Protein AF-A0A6I2IFT8-F1 (afdb_monomer_lite)

Structure (mmCIF, N/CA/C/O backbone):
data_AF-A0A6I2IFT8-F1
#
_entry.id   AF-A0A6I2IFT8-F1
#
loop_
_atom_site.group_PDB
_atom_site.id
_atom_site.type_symbol
_atom_site.label_atom_id
_atom_site.label_alt_id
_atom_site.label_comp_id
_atom_site.label_asym_id
_atom_site.label_entity_id
_atom_site.label_seq_id
_atom_site.pdbx_PDB_ins_code
_atom_site.Cartn_x
_atom_site.Cartn_y
_atom_site.Cartn_z
_atom_site.occupancy
_atom_site.B_iso_or_equiv
_atom_site.auth_seq_id
_atom_site.auth_comp_id
_atom_site.auth_asym_id
_atom_site.auth_atom_id
_atom_site.pdbx_PDB_model_num
ATOM 1 N N . MET A 1 1 ? -24.931 -32.748 33.647 1.00 46.44 1 MET A N 1
ATOM 2 C CA . MET A 1 1 ? -23.738 -33.238 32.925 1.00 46.44 1 MET A CA 1
ATOM 3 C C . MET A 1 1 ? -24.287 -33.653 31.573 1.00 46.44 1 MET A C 1
ATOM 5 O O . MET A 1 1 ? -25.209 -34.451 31.587 1.00 46.44 1 MET A O 1
ATOM 9 N N . ASP A 1 2 ? -24.058 -32.979 30.450 1.00 42.69 2 ASP A N 1
ATOM 10 C CA . ASP A 1 2 ? -22.910 -32.238 29.895 1.00 42.69 2 ASP A CA 1
ATOM 11 C C . ASP A 1 2 ? -23.473 -30.998 29.153 1.00 42.69 2 ASP A C 1
ATOM 13 O O . ASP A 1 2 ? -24.459 -31.118 28.437 1.00 42.69 2 ASP A O 1
ATOM 17 N N . ILE A 1 3 ? -23.170 -29.735 29.471 1.00 50.91 3 ILE A N 1
ATOM 18 C CA . ILE A 1 3 ? -21.951 -28.917 29.310 1.00 50.91 3 ILE A CA 1
ATOM 19 C C . ILE A 1 3 ? -21.409 -28.870 27.860 1.00 50.91 3 ILE A C 1
ATOM 21 O O . ILE A 1 3 ? -20.914 -29.854 27.330 1.00 50.91 3 ILE A O 1
ATOM 25 N N . PHE A 1 4 ? -21.453 -27.651 27.295 1.00 47.41 4 PHE A N 1
ATOM 26 C CA . PHE A 1 4 ? -20.813 -27.150 26.065 1.00 47.41 4 PHE A CA 1
ATOM 27 C C . PHE A 1 4 ? -21.527 -27.325 24.715 1.00 47.41 4 PHE A C 1
ATOM 29 O O . PHE A 1 4 ? -21.025 -27.947 23.785 1.00 47.41 4 PHE A O 1
ATOM 36 N N . SER A 1 5 ? -22.615 -26.566 24.539 1.00 49.22 5 SER A N 1
ATOM 37 C CA . SER A 1 5 ? -22.945 -26.001 23.224 1.00 49.22 5 SER A CA 1
ATOM 38 C C . SER A 1 5 ? -22.018 -24.804 22.962 1.00 49.22 5 SER A C 1
ATOM 40 O O . SER A 1 5 ? -22.348 -23.651 23.252 1.00 49.22 5 SER A O 1
ATOM 42 N N . HIS A 1 6 ? -20.790 -25.081 22.512 1.00 51.81 6 HIS A N 1
ATOM 43 C CA . HIS A 1 6 ? -19.878 -24.038 22.049 1.00 51.81 6 HIS A CA 1
ATOM 44 C C . HIS A 1 6 ? -20.363 -23.519 20.695 1.00 51.81 6 HIS A C 1
ATOM 46 O O . HIS A 1 6 ? -20.139 -24.112 19.645 1.00 51.81 6 HIS A O 1
ATOM 52 N N . GLN A 1 7 ? -21.079 -22.406 20.787 1.00 46.25 7 GLN A N 1
ATOM 53 C CA . GLN A 1 7 ? -21.241 -21.345 19.804 1.00 46.25 7 GLN A CA 1
ATOM 54 C C . GLN A 1 7 ? -20.303 -21.488 18.589 1.00 46.25 7 GLN A C 1
ATOM 56 O O . GLN A 1 7 ? -19.091 -21.308 18.700 1.00 46.25 7 GLN A O 1
ATOM 61 N N . ASN A 1 8 ? -20.894 -21.739 17.416 1.00 48.66 8 ASN A N 1
ATOM 62 C CA . ASN A 1 8 ? -20.291 -21.505 16.101 1.00 48.66 8 ASN A CA 1
ATOM 63 C C . ASN A 1 8 ? -20.059 -19.993 15.907 1.00 48.66 8 ASN A C 1
ATOM 65 O O . ASN A 1 8 ? -20.706 -19.335 15.095 1.00 48.66 8 ASN A O 1
ATOM 69 N N . LEU A 1 9 ? -19.151 -19.414 16.690 1.00 49.53 9 LEU A N 1
ATOM 70 C CA . LEU A 1 9 ? -18.575 -18.114 16.401 1.00 49.53 9 LEU A CA 1
ATOM 71 C C . LEU A 1 9 ? -17.561 -18.355 15.291 1.00 49.53 9 LEU A C 1
ATOM 73 O O . LEU A 1 9 ? -16.422 -18.7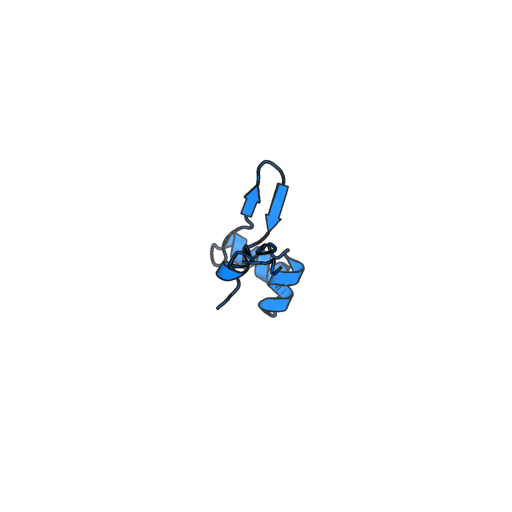49 15.537 1.00 49.53 9 LEU A O 1
ATOM 77 N N . THR A 1 10 ? -17.997 -18.153 14.048 1.00 54.34 10 THR A N 1
ATOM 78 C CA . THR A 1 10 ? -17.092 -17.944 12.917 1.00 54.34 10 THR A CA 1
ATOM 79 C C . THR A 1 10 ? -15.951 -17.046 13.389 1.00 54.34 10 THR A C 1
ATOM 81 O O . THR A 1 10 ? -16.253 -16.004 13.986 1.00 54.34 10 THR A O 1
ATOM 84 N N . PRO A 1 11 ? -14.671 -17.398 13.174 1.00 50.31 11 PRO A N 1
ATOM 85 C CA . PRO A 1 11 ? -13.598 -16.524 13.593 1.00 50.31 11 PRO A CA 1
ATOM 86 C C . PRO A 1 11 ? -13.818 -15.214 12.852 1.00 50.31 11 PRO A C 1
ATOM 88 O O . PRO A 1 11 ? -13.727 -15.170 11.620 1.00 50.31 11 PRO A O 1
ATOM 91 N N . VAL A 1 12 ? -14.159 -14.157 13.599 1.00 48.16 12 VAL A N 1
ATOM 92 C CA . VAL A 1 12 ? -14.014 -12.785 13.131 1.00 48.16 12 VAL A CA 1
ATOM 93 C C . VAL A 1 12 ? -12.557 -12.727 12.745 1.00 48.16 12 VAL A C 1
ATOM 95 O O . VAL A 1 12 ? -11.671 -12.689 13.596 1.00 48.16 12 VAL A O 1
ATOM 98 N N . SER A 1 13 ? -12.305 -12.904 11.453 1.00 49.91 13 SER A N 1
ATOM 99 C CA . SER A 1 13 ? -10.969 -12.869 10.917 1.00 49.91 13 SER A CA 1
ATOM 100 C C . SER A 1 13 ? -10.526 -11.461 11.244 1.00 49.91 13 SER A C 1
ATOM 102 O O . SER A 1 13 ? -10.996 -10.515 10.612 1.00 49.91 13 SER A O 1
ATOM 104 N N . PHE A 1 14 ? -9.702 -11.298 12.279 1.00 52.38 14 PHE A N 1
ATOM 105 C CA . PHE A 1 14 ? -8.954 -10.076 12.499 1.00 52.38 14 PHE A CA 1
ATOM 106 C C . PHE A 1 14 ? -8.061 -9.966 11.272 1.00 52.38 14 PHE A C 1
ATOM 108 O O . PHE A 1 14 ? -6.938 -10.467 11.247 1.00 52.38 14 PHE A O 1
ATOM 115 N N . ARG A 1 15 ? -8.621 -9.432 10.184 1.00 62.75 15 ARG A N 1
ATOM 116 C CA . ARG A 1 15 ? -7.942 -9.260 8.912 1.00 62.75 15 ARG A CA 1
ATOM 117 C C . ARG A 1 15 ? -6.923 -8.178 9.170 1.00 62.75 15 ARG A C 1
ATOM 119 O O . ARG A 1 15 ? -7.212 -6.988 9.090 1.00 62.75 15 ARG A O 1
ATOM 126 N N . ARG A 1 16 ? -5.749 -8.624 9.599 1.00 81.94 16 ARG A N 1
ATOM 127 C CA . ARG A 1 16 ? -4.610 -7.771 9.866 1.00 81.94 16 ARG A CA 1
ATOM 128 C C . ARG A 1 16 ? -4.318 -7.004 8.585 1.00 81.94 16 ARG A C 1
ATOM 130 O O . ARG A 1 16 ? -4.116 -7.602 7.530 1.00 81.94 16 ARG A O 1
ATOM 137 N N . TYR A 1 17 ? -4.342 -5.684 8.694 1.00 87.62 17 TYR A N 1
ATOM 138 C CA . TYR A 1 17 ? -3.924 -4.815 7.611 1.00 87.62 17 TYR A CA 1
ATOM 139 C C . TYR A 1 17 ? -2.444 -5.049 7.325 1.00 87.62 17 TYR A C 1
ATOM 141 O O . TYR A 1 17 ? -1.637 -5.172 8.248 1.00 87.62 17 TYR A O 1
ATOM 149 N N . LEU A 1 18 ? -2.109 -5.103 6.043 1.00 89.69 18 LEU A N 1
ATOM 150 C CA . LEU A 1 18 ? -0.750 -5.250 5.564 1.00 89.69 18 LEU A CA 1
ATOM 151 C C . LEU A 1 18 ? -0.075 -3.882 5.543 1.00 89.69 18 LEU A C 1
ATOM 153 O O . LEU A 1 18 ? -0.591 -2.923 4.965 1.00 89.69 18 LEU A O 1
ATOM 157 N N . ASN A 1 19 ? 1.095 -3.783 6.161 1.00 90.88 19 ASN A N 1
ATOM 158 C CA . ASN A 1 19 ? 1.948 -2.605 6.043 1.00 90.88 19 ASN A CA 1
ATOM 159 C C . ASN A 1 19 ? 2.667 -2.581 4.678 1.00 90.88 19 ASN A C 1
ATOM 161 O O . ASN A 1 19 ? 2.632 -3.547 3.918 1.00 90.88 19 ASN A O 1
ATOM 165 N N . LYS A 1 20 ? 3.363 -1.481 4.354 1.00 91.62 20 LYS A N 1
ATOM 166 C CA . LYS A 1 20 ? 4.061 -1.338 3.060 1.00 91.62 20 LYS A CA 1
ATOM 167 C C . LYS A 1 20 ? 5.032 -2.483 2.757 1.00 91.62 20 LYS A C 1
ATOM 169 O O . LYS A 1 20 ? 5.093 -2.912 1.610 1.00 91.62 20 LYS A O 1
ATOM 174 N N . ASN A 1 21 ? 5.772 -2.968 3.753 1.00 92.12 21 ASN A N 1
ATOM 175 C CA . ASN A 1 21 ? 6.755 -4.034 3.557 1.00 92.12 21 ASN A CA 1
ATOM 176 C C . ASN A 1 21 ? 6.065 -5.366 3.263 1.00 92.12 21 ASN A C 1
ATOM 178 O O . ASN A 1 21 ? 6.468 -6.069 2.343 1.00 92.12 21 ASN A O 1
ATOM 182 N N . GLU A 1 22 ? 4.995 -5.679 3.996 1.00 91.38 22 GLU A N 1
ATOM 183 C CA . GLU A 1 22 ? 4.184 -6.880 3.772 1.00 91.38 22 GLU A CA 1
ATOM 184 C C . GLU A 1 22 ? 3.538 -6.859 2.375 1.00 91.38 22 GLU A C 1
ATOM 186 O O . GLU A 1 22 ? 3.597 -7.858 1.662 1.00 91.38 22 GLU A O 1
ATOM 191 N N . VAL A 1 23 ? 3.009 -5.709 1.937 1.00 92.00 23 VAL A N 1
ATOM 192 C CA . VAL A 1 23 ? 2.471 -5.533 0.574 1.00 92.00 23 VAL A CA 1
ATOM 193 C C . VAL A 1 23 ? 3.554 -5.724 -0.488 1.00 92.00 23 VAL A C 1
ATOM 195 O O . VAL A 1 23 ? 3.346 -6.455 -1.454 1.00 92.00 23 VAL A O 1
ATOM 198 N N . CYS A 1 24 ? 4.722 -5.103 -0.310 1.00 93.69 24 CYS A N 1
ATOM 199 C CA . CYS A 1 24 ? 5.843 -5.240 -1.243 1.00 93.69 24 CYS A CA 1
ATOM 200 C C . CYS A 1 24 ? 6.319 -6.691 -1.349 1.00 93.69 24 CYS A C 1
ATOM 202 O O . CYS A 1 24 ? 6.555 -7.180 -2.451 1.00 93.69 24 CYS A O 1
ATOM 204 N N . HIS A 1 25 ? 6.417 -7.386 -0.215 1.00 92.69 25 HIS A N 1
ATOM 205 C CA . HIS A 1 25 ? 6.797 -8.792 -0.171 1.00 92.69 25 HIS A CA 1
ATOM 206 C C . HIS A 1 25 ? 5.770 -9.673 -0.892 1.00 92.69 25 HIS A C 1
ATOM 208 O O . HIS A 1 25 ? 6.147 -10.498 -1.723 1.00 92.69 25 HIS A O 1
ATOM 214 N N . PHE A 1 26 ? 4.478 -9.454 -0.634 1.00 90.88 26 PHE A N 1
ATOM 215 C CA . PHE A 1 26 ? 3.399 -10.214 -1.263 1.00 90.88 26 PHE A CA 1
ATOM 216 C C . PHE A 1 26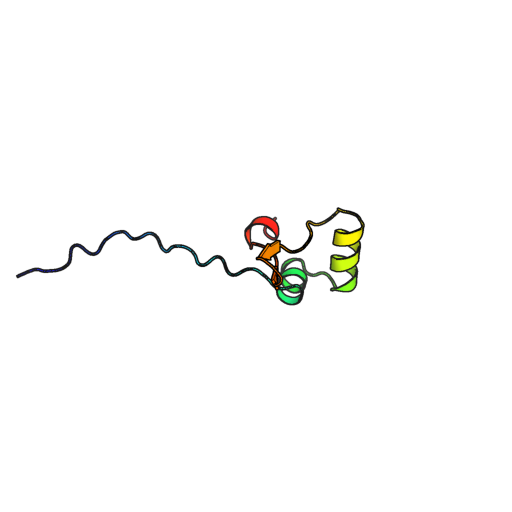 ? 3.358 -10.016 -2.785 1.00 90.88 26 PHE A C 1
ATOM 218 O O . PHE A 1 26 ? 3.268 -10.983 -3.537 1.00 90.88 26 PHE A O 1
ATOM 225 N N . LEU A 1 27 ? 3.482 -8.769 -3.247 1.00 90.56 27 LEU A N 1
ATOM 226 C CA . LEU A 1 27 ? 3.456 -8.420 -4.671 1.00 90.56 27 LEU A CA 1
ATOM 227 C C . LEU A 1 27 ? 4.805 -8.631 -5.379 1.00 90.56 27 LEU A C 1
ATOM 229 O O . LEU A 1 27 ? 4.876 -8.487 -6.597 1.00 90.56 27 LEU A O 1
ATOM 233 N N . ARG A 1 28 ? 5.869 -8.972 -4.638 1.00 93.62 28 ARG A N 1
ATOM 234 C CA . ARG A 1 28 ? 7.256 -9.085 -5.127 1.00 93.62 28 ARG A CA 1
ATOM 235 C C . ARG A 1 28 ? 7.739 -7.828 -5.861 1.00 93.62 28 ARG A C 1
ATOM 237 O O . ARG A 1 28 ? 8.405 -7.910 -6.891 1.00 93.62 28 ARG A O 1
ATOM 244 N N . ILE A 1 29 ? 7.415 -6.658 -5.315 1.00 94.69 29 ILE A N 1
ATOM 245 C CA . ILE A 1 29 ? 7.834 -5.353 -5.844 1.00 94.69 29 ILE A CA 1
ATOM 246 C C . ILE A 1 29 ? 8.644 -4.571 -4.813 1.00 94.69 29 ILE A C 1
ATOM 248 O O . ILE A 1 29 ? 8.608 -4.847 -3.617 1.00 94.69 29 ILE A O 1
ATOM 252 N N . SER A 1 30 ? 9.356 -3.546 -5.278 1.00 95.81 30 SER A N 1
ATOM 253 C CA . SER A 1 30 ? 10.061 -2.617 -4.396 1.00 95.81 30 SER A CA 1
ATOM 254 C C . SER A 1 30 ? 9.112 -1.574 -3.779 1.00 95.81 30 SER A C 1
ATOM 256 O O . SER A 1 30 ? 8.084 -1.223 -4.364 1.00 95.81 30 SER A O 1
ATOM 258 N N . ILE A 1 31 ? 9.488 -1.000 -2.629 1.00 94.50 31 ILE A N 1
ATOM 259 C CA . ILE A 1 31 ? 8.752 0.117 -2.005 1.00 94.50 31 ILE A CA 1
ATOM 260 C C . ILE A 1 31 ? 8.641 1.335 -2.946 1.00 94.50 31 ILE A C 1
ATOM 262 O O . ILE A 1 31 ? 7.553 1.915 -3.029 1.00 94.50 31 ILE A O 1
ATOM 266 N N . PRO A 1 32 ? 9.700 1.747 -3.680 1.00 97.12 32 PRO A N 1
ATOM 267 C CA . PRO A 1 32 ? 9.576 2.784 -4.703 1.00 97.12 32 PRO A CA 1
ATOM 268 C C . PRO A 1 32 ? 8.525 2.459 -5.765 1.00 97.12 32 PRO A C 1
ATOM 270 O O . PRO A 1 32 ? 7.729 3.335 -6.104 1.00 97.12 32 PRO A O 1
ATOM 273 N N . THR A 1 33 ? 8.472 1.208 -6.236 1.00 96.50 33 THR A N 1
ATOM 274 C CA . THR A 1 33 ? 7.458 0.743 -7.194 1.00 96.50 33 THR A CA 1
ATOM 275 C C . THR A 1 33 ? 6.054 0.880 -6.610 1.00 96.50 33 THR A C 1
ATOM 277 O O . THR A 1 33 ? 5.202 1.499 -7.242 1.00 96.50 33 THR A O 1
ATOM 280 N N . LEU A 1 34 ? 5.831 0.409 -5.378 1.00 94.69 34 LEU A N 1
ATOM 281 C CA . LEU A 1 34 ? 4.542 0.546 -4.692 1.00 94.69 34 LEU A CA 1
ATOM 282 C C . LEU A 1 34 ? 4.130 2.020 -4.544 1.00 94.69 34 LEU A C 1
ATOM 284 O O . LEU A 1 34 ? 3.004 2.395 -4.857 1.00 94.69 34 LEU A O 1
ATOM 288 N N . ASN A 1 35 ? 5.048 2.890 -4.116 1.00 94.56 35 ASN A N 1
ATOM 289 C CA . ASN A 1 35 ? 4.770 4.324 -3.990 1.00 94.56 35 ASN A CA 1
ATOM 290 C C . ASN A 1 35 ? 4.503 4.999 -5.345 1.00 94.56 35 ASN A C 1
ATOM 292 O O . ASN A 1 35 ? 3.783 5.996 -5.384 1.00 94.56 35 ASN A O 1
ATOM 296 N N . ARG A 1 36 ? 5.116 4.520 -6.436 1.00 97.00 36 ARG A N 1
ATOM 297 C CA . ARG A 1 36 ? 4.836 4.995 -7.797 1.00 97.00 36 ARG A CA 1
ATOM 298 C C . ARG A 1 36 ? 3.435 4.577 -8.229 1.00 97.00 36 ARG A C 1
ATOM 300 O O . ARG A 1 36 ? 2.701 5.423 -8.714 1.00 97.00 36 ARG A O 1
ATOM 307 N N . TRP A 1 37 ? 3.045 3.327 -7.992 1.00 95.06 37 TRP A N 1
ATOM 308 C CA . TRP A 1 37 ? 1.698 2.847 -8.315 1.00 95.06 37 TRP A CA 1
ATOM 309 C C . TRP A 1 37 ? 0.614 3.602 -7.549 1.00 95.06 37 TRP A C 1
ATOM 311 O O . TRP A 1 37 ? -0.360 4.033 -8.150 1.00 95.06 37 TRP A O 1
ATOM 321 N N . ILE A 1 38 ? 0.822 3.862 -6.254 1.00 93.88 38 ILE A N 1
ATOM 322 C CA . ILE A 1 38 ? -0.103 4.687 -5.460 1.00 93.88 38 ILE A CA 1
ATOM 323 C C . ILE A 1 38 ? -0.220 6.104 -6.039 1.00 93.88 38 ILE A C 1
ATOM 325 O O . ILE A 1 38 ? -1.316 6.647 -6.115 1.00 93.88 38 ILE A O 1
ATOM 329 N N . ARG A 1 39 ? 0.900 6.710 -6.460 1.00 95.50 39 ARG A N 1
ATOM 330 C CA . ARG A 1 39 ? 0.910 8.051 -7.072 1.00 95.50 39 ARG A CA 1
ATOM 331 C C . ARG A 1 39 ? 0.214 8.098 -8.431 1.00 95.50 39 ARG A C 1
ATOM 333 O O . ARG A 1 39 ? -0.416 9.100 -8.739 1.00 95.50 39 ARG A O 1
ATOM 340 N N . ASN A 1 40 ? 0.333 7.032 -9.213 1.00 96.25 40 ASN A N 1
ATOM 341 C CA . ASN A 1 40 ? -0.277 6.909 -10.533 1.00 96.25 40 ASN A CA 1
ATOM 342 C C . ASN A 1 40 ? -1.733 6.416 -10.490 1.00 96.25 40 ASN A C 1
ATOM 344 O O . ASN A 1 40 ? -2.332 6.238 -11.542 1.00 96.25 40 ASN A O 1
ATOM 348 N N . CYS A 1 41 ? -2.288 6.166 -9.298 1.00 91.19 41 CYS A N 1
ATOM 349 C CA . CYS A 1 41 ? -3.587 5.514 -9.106 1.00 91.19 41 CYS A CA 1
ATOM 350 C C . CYS A 1 41 ? -3.672 4.072 -9.657 1.00 91.19 41 CYS A C 1
ATOM 352 O O . CYS A 1 41 ? -4.766 3.523 -9.751 1.00 91.19 41 CYS A O 1
ATOM 354 N N . ASP A 1 42 ? -2.531 3.432 -9.937 1.00 92.44 42 ASP A N 1
ATOM 355 C CA . ASP A 1 42 ? -2.432 2.019 -10.341 1.00 92.44 42 ASP A CA 1
ATOM 356 C C . ASP A 1 42 ? -2.604 1.056 -9.145 1.00 92.44 42 ASP A C 1
ATOM 358 O O . ASP A 1 42 ? -2.798 -0.146 -9.316 1.00 92.44 42 ASP A O 1
ATOM 362 N N . PHE A 1 43 ? -2.493 1.566 -7.913 1.00 91.94 43 PHE A N 1
ATOM 363 C CA . PHE A 1 43 ? -2.713 0.812 -6.679 1.00 91.94 43 PHE A CA 1
ATOM 364 C C . PHE A 1 43 ? -3.402 1.703 -5.638 1.00 91.94 43 PHE A C 1
ATOM 366 O O . PHE A 1 43 ? -3.049 2.881 -5.522 1.00 91.94 43 PHE A O 1
ATOM 373 N N . PRO A 1 44 ? -4.362 1.187 -4.853 1.00 91.44 44 PRO A N 1
ATOM 374 C CA . PRO A 1 44 ? -5.088 2.012 -3.898 1.00 91.44 44 PRO A CA 1
ATOM 375 C C . PRO A 1 44 ? -4.164 2.577 -2.809 1.00 91.44 44 PRO A C 1
ATOM 377 O O . PRO A 1 44 ? -3.198 1.924 -2.400 1.00 91.44 44 PRO A O 1
ATOM 380 N N . PRO A 1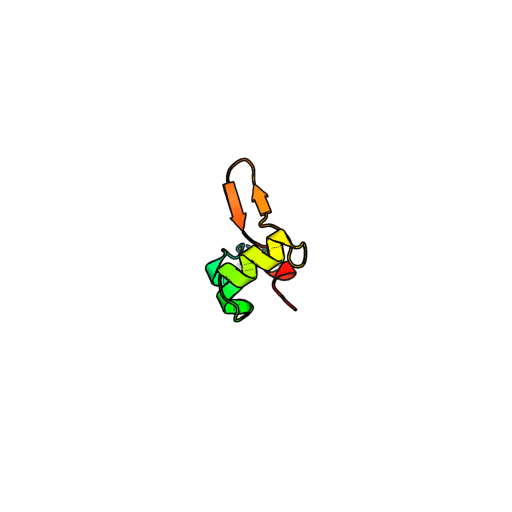 45 ? -4.450 3.780 -2.286 1.00 91.19 45 PRO A N 1
ATOM 381 C CA . PRO A 1 45 ? -3.723 4.325 -1.146 1.00 91.19 45 PRO A CA 1
ATOM 382 C C . PRO A 1 45 ? -3.984 3.497 0.126 1.00 91.19 45 PRO A C 1
ATOM 384 O O . PRO A 1 45 ? -5.007 2.817 0.226 1.00 91.19 45 PRO A O 1
ATOM 387 N N . PRO A 1 46 ? -3.085 3.548 1.128 1.00 90.88 46 PRO A N 1
ATOM 388 C CA . PRO A 1 46 ? -3.296 2.833 2.379 1.00 90.88 46 PRO A CA 1
ATOM 389 C C . PRO A 1 46 ? -4.491 3.410 3.138 1.00 90.88 46 PRO A C 1
ATOM 391 O O . PRO A 1 46 ? -4.674 4.630 3.206 1.00 90.88 46 PRO A O 1
ATOM 394 N N . GLN A 1 47 ? -5.254 2.532 3.779 1.00 89.69 47 GLN A N 1
ATOM 395 C CA . GLN A 1 47 ? -6.371 2.915 4.623 1.00 89.69 47 GLN A CA 1
ATOM 396 C C . GLN A 1 47 ? -5.879 3.650 5.873 1.00 89.69 47 GLN A C 1
ATOM 398 O O . GLN A 1 47 ? -4.887 3.273 6.514 1.00 89.69 47 GLN A O 1
ATOM 403 N N . LYS A 1 48 ? -6.603 4.714 6.219 1.00 89.25 48 LYS A N 1
ATOM 404 C CA . LYS A 1 48 ? -6.393 5.518 7.422 1.00 89.25 48 LYS A CA 1
ATOM 405 C C . LYS A 1 48 ? -7.585 5.337 8.354 1.00 89.25 48 LYS A C 1
ATOM 407 O O . LYS A 1 48 ? -8.725 5.364 7.902 1.00 89.25 48 LYS A O 1
ATOM 412 N N . VAL A 1 49 ? -7.316 5.164 9.643 1.00 81.94 49 VAL A N 1
ATOM 413 C CA . VAL A 1 49 ? -8.332 5.162 10.702 1.00 81.94 49 VAL A CA 1
ATOM 414 C C . VAL A 1 49 ? -8.008 6.332 11.621 1.00 81.94 49 VAL A C 1
ATOM 416 O O . VAL A 1 49 ? -6.990 6.330 12.318 1.00 81.94 49 VAL A O 1
ATOM 419 N N . GLY A 1 50 ? -8.831 7.379 11.545 1.00 84.12 50 GLY A N 1
ATOM 420 C CA . GLY A 1 50 ? -8.523 8.674 12.147 1.00 84.12 50 GLY A CA 1
ATOM 421 C C . GLY A 1 50 ? -7.206 9.236 11.605 1.00 84.12 50 GLY A C 1
ATOM 422 O O . GLY A 1 50 ? -7.023 9.371 10.396 1.00 84.12 50 GLY A O 1
ATOM 423 N N . GLN A 1 51 ? -6.265 9.525 12.504 1.00 83.12 51 GLN A N 1
ATOM 424 C CA . GLN A 1 51 ? -4.939 10.053 12.156 1.00 83.12 51 GLN A CA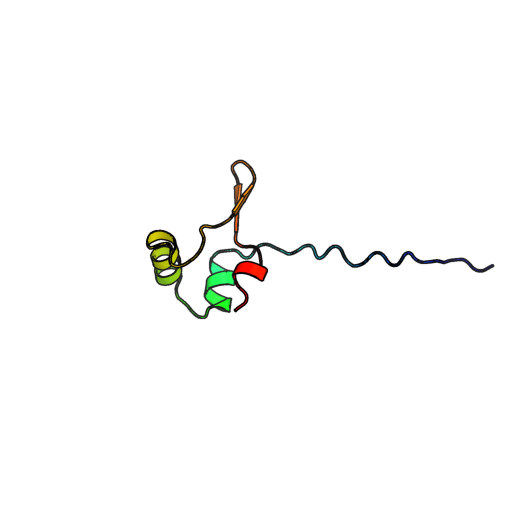 1
ATOM 425 C C . GLN A 1 51 ? -3.900 8.964 11.835 1.00 83.12 51 GLN A C 1
ATOM 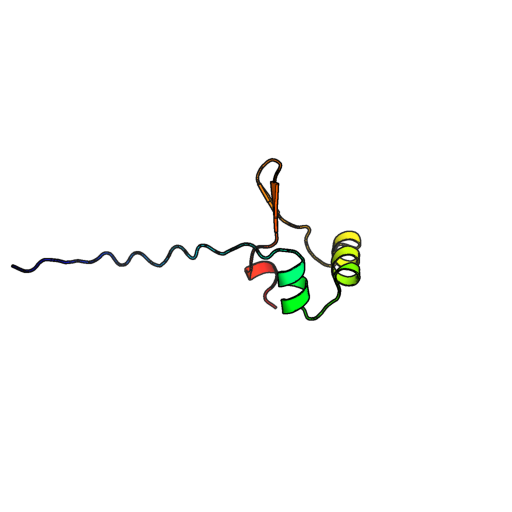427 O O . GLN A 1 51 ? -2.800 9.280 11.380 1.00 83.12 51 GLN A O 1
ATOM 432 N N . ARG A 1 52 ? -4.212 7.677 12.050 1.00 80.50 52 ARG A N 1
ATOM 433 C CA . ARG A 1 52 ? -3.245 6.582 11.895 1.00 80.50 52 ARG A CA 1
ATOM 434 C C . ARG A 1 52 ? -3.386 5.901 10.538 1.00 80.50 52 ARG A C 1
ATOM 436 O O . ARG A 1 52 ? -4.475 5.492 10.144 1.00 80.50 52 ARG A O 1
ATOM 443 N N . ILE A 1 53 ? -2.262 5.722 9.846 1.00 83.38 53 ILE A N 1
ATOM 444 C CA . ILE A 1 53 ? -2.185 4.863 8.660 1.00 83.38 53 ILE A CA 1
ATOM 445 C C . ILE A 1 53 ? -2.166 3.410 9.138 1.00 83.38 53 ILE A C 1
ATOM 447 O O . ILE A 1 53 ? -1.261 3.016 9.874 1.00 83.38 53 ILE A O 1
ATOM 451 N N . VAL A 1 54 ? -3.168 2.633 8.735 1.00 84.12 54 VAL A N 1
ATOM 452 C CA . VAL A 1 54 ? -3.338 1.235 9.161 1.00 84.12 54 VAL A CA 1
ATOM 453 C C . VAL A 1 54 ? -2.767 0.269 8.119 1.00 84.12 54 VAL A C 1
ATOM 455 O O . VAL A 1 54 ? -2.229 -0.768 8.489 1.00 84.12 54 VAL A O 1
ATOM 458 N N . GLY A 1 55 ? -2.780 0.644 6.837 1.00 89.12 55 GLY A N 1
ATOM 459 C CA . GLY A 1 55 ? -2.218 -0.159 5.746 1.00 89.12 55 GLY A CA 1
ATOM 460 C C . GLY A 1 55 ? -3.296 -0.634 4.780 1.00 89.12 55 GLY A C 1
ATOM 461 O O . GLY A 1 55 ? -4.287 0.063 4.582 1.00 89.12 55 GLY A O 1
ATOM 462 N N . TRP A 1 56 ? -3.117 -1.802 4.171 1.00 91.38 56 TRP A N 1
ATOM 463 C CA . TRP A 1 56 ? -4.062 -2.350 3.195 1.00 91.38 56 TRP A CA 1
ATOM 464 C C . TRP A 1 56 ? -4.796 -3.562 3.747 1.00 91.38 56 TRP A C 1
ATOM 466 O O . TRP A 1 56 ? -4.152 -4.449 4.309 1.00 91.38 56 TRP A O 1
ATOM 476 N N . PRO A 1 57 ? -6.122 -3.659 3.576 1.00 88.06 57 PRO A N 1
ATOM 477 C CA . PRO A 1 57 ? -6.805 -4.905 3.860 1.00 88.06 57 PRO A CA 1
ATOM 478 C C . PRO A 1 57 ? -6.255 -5.997 2.926 1.00 88.06 57 PRO A C 1
ATOM 480 O O . PRO A 1 57 ? -6.002 -5.734 1.747 1.00 88.06 57 PRO A O 1
ATOM 483 N N . PRO A 1 58 ? -6.076 -7.233 3.418 1.00 84.75 58 PRO A N 1
ATOM 484 C CA . PRO A 1 58 ? -5.450 -8.301 2.642 1.00 84.75 58 PRO A CA 1
ATOM 485 C C . PRO A 1 58 ? -6.221 -8.648 1.361 1.00 84.75 58 PRO A C 1
ATOM 487 O O . PRO A 1 58 ? -5.629 -9.159 0.423 1.00 84.75 58 PRO A O 1
ATOM 490 N N . GLU A 1 59 ? -7.519 -8.354 1.290 1.00 83.31 59 GLU A N 1
ATOM 491 C CA . GLU A 1 59 ? -8.351 -8.590 0.101 1.00 83.31 59 GLU A CA 1
ATOM 492 C C . GLU A 1 59 ? -7.983 -7.710 -1.087 1.00 83.31 59 GLU A C 1
ATOM 494 O O . GLU A 1 59 ? -8.075 -8.160 -2.217 1.00 83.31 59 GLU A O 1
ATOM 499 N N . ILE A 1 60 ? -7.528 -6.483 -0.832 1.00 82.31 60 ILE A N 1
ATOM 500 C CA . ILE A 1 60 ? -7.103 -5.554 -1.885 1.00 82.31 60 ILE A CA 1
ATOM 501 C C . ILE A 1 60 ? -5.749 -5.968 -2.472 1.00 82.31 60 ILE A C 1
ATOM 503 O O . ILE A 1 60 ? -5.420 -5.643 -3.608 1.00 82.31 60 ILE A O 1
ATOM 507 N N . VAL A 1 61 ? -4.939 -6.657 -1.670 1.00 80.25 61 VAL A N 1
ATOM 508 C CA . VAL A 1 61 ? -3.585 -7.073 -2.044 1.00 80.25 61 VAL A CA 1
ATOM 509 C C . VAL A 1 61 ? -3.599 -8.455 -2.705 1.00 80.25 61 VAL A C 1
ATOM 511 O O . VAL A 1 61 ? -2.665 -8.793 -3.430 1.00 80.25 61 VAL 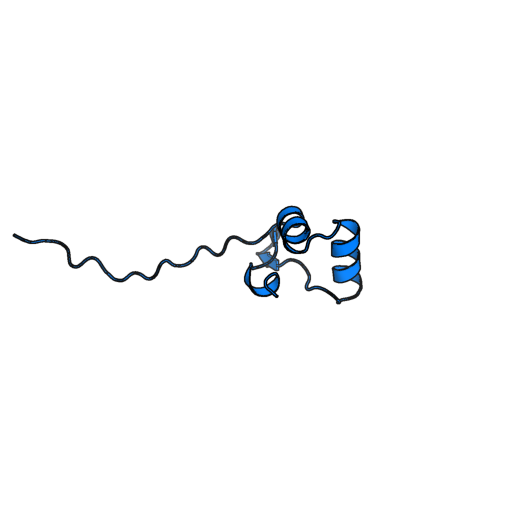A O 1
ATOM 514 N N . LYS A 1 62 ? -4.660 -9.244 -2.488 1.00 67.88 62 LYS A N 1
ATOM 515 C CA . LYS A 1 62 ? -4.890 -10.512 -3.184 1.00 67.88 62 LYS A CA 1
ATOM 516 C C . LYS A 1 62 ? -5.272 -10.242 -4.640 1.00 67.88 62 LYS A C 1
ATOM 518 O O . LYS A 1 62 ? -6.099 -9.385 -4.926 1.00 67.88 62 LYS A O 1
ATOM 523 N N . ARG A 1 63 ? -4.613 -10.979 -5.529 1.00 55.22 63 ARG A N 1
ATOM 524 C CA . ARG A 1 63 ? -4.869 -11.000 -6.967 1.00 55.22 63 ARG A CA 1
ATOM 525 C C . ARG A 1 63 ? -6.099 -11.838 -7.285 1.00 55.22 63 ARG A C 1
ATOM 527 O O . ARG A 1 63 ? -6.320 -12.819 -6.538 1.00 55.22 63 ARG A O 1
#

Foldseek 3Di:
DDDDPPDPPPPPPPQQADALVSLCVLVVHDSVVVVVCCVVVVAPDFDDDVPDRRHHRVVSSDD

Sequence (63 aa):
MDIFSHQNLTPVSFRRYLNKNEVCHFLRISIPTLNRWIRNCDFPPPQKVGQRIVGWPPEIVKR

Radius of gyration: 17.41 Å; chains: 1; bounding box: 34×43×44 Å

pLDDT: mean 79.72, std 17.96, range [42.69, 97.12]

Secondary structure (DSSP, 8-state):
---------------PPBPHHHHHHHHT--HHHHHHHHHTTSSPPPEEETTEEEEB-HHHH--